Protein AF-A0A2D7RWB6-F1 (afdb_monomer_lite)

Secondary structure (DSSP, 8-state):
----PPPTT--TT--S-SSEEEEEE-SS------EEEEES-SSSEE-SSTTEEEEES-----TTSHHHHHHHTS-TTEEEEEE-SSEEEEEE-GGG-GGGHHHHHHHHHHHHHHHHHT----

Foldseek 3Di:
DDDDDDDPQDDVPRPFDQKDKDWDFAPDQDQAAKWKKFAQDPAAADAPAPRIHIRDDDRDHPPPHPLSVLVVPPPPQFGMWIDHRTGIITMGRCPVHPVCVVVRVVSRVSVSVVVVVPDDDD

Structure (mmCIF, N/CA/C/O backbone):
data_AF-A0A2D7RWB6-F1
#
_entry.id   AF-A0A2D7RWB6-F1
#
loop_
_atom_site.group_PDB
_atom_site.id
_atom_site.type_symbol
_atom_site.label_atom_id
_atom_site.label_alt_id
_atom_site.label_comp_id
_atom_site.label_asym_id
_atom_site.label_entity_id
_atom_site.label_seq_id
_atom_site.pdbx_PDB_ins_code
_atom_site.Cartn_x
_atom_site.Cartn_y
_atom_site.Cartn_z
_atom_site.occupancy
_atom_site.B_iso_or_equiv
_atom_site.auth_seq_id
_atom_site.auth_comp_id
_atom_site.auth_asym_id
_atom_site.auth_atom_id
_atom_site.pdbx_PDB_model_num
AT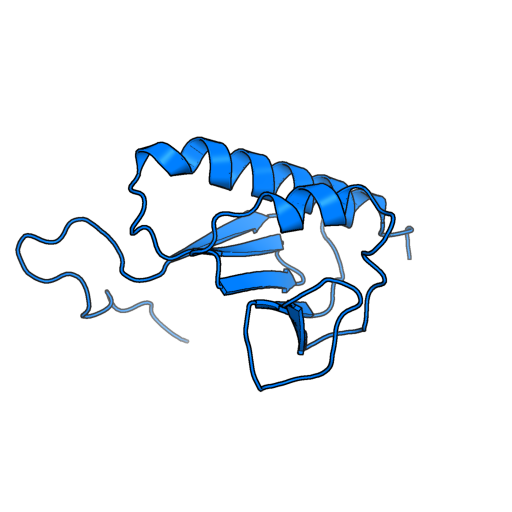OM 1 N N . GLN A 1 1 ? -19.017 13.428 -15.271 1.00 33.31 1 GLN A N 1
ATOM 2 C CA . GLN A 1 1 ? -18.586 14.307 -14.162 1.00 33.31 1 GLN A CA 1
ATOM 3 C C . GLN A 1 1 ? -19.048 13.635 -12.874 1.00 33.31 1 GLN A C 1
ATOM 5 O O . GLN A 1 1 ? -20.221 13.300 -12.808 1.00 33.31 1 GLN A O 1
ATOM 10 N N . VAL A 1 2 ? -18.159 13.311 -11.929 1.00 28.70 2 VAL A N 1
ATOM 11 C CA . VAL A 1 2 ? -18.534 12.593 -10.692 1.00 28.70 2 VAL A CA 1
ATOM 12 C C . VAL A 1 2 ? -18.192 13.478 -9.501 1.00 28.70 2 VAL A C 1
ATOM 14 O O . VAL A 1 2 ? -17.038 13.867 -9.336 1.00 28.70 2 VAL A O 1
ATOM 17 N N . ALA A 1 3 ? -19.214 13.828 -8.723 1.00 38.25 3 ALA A N 1
ATOM 18 C CA . ALA A 1 3 ? -19.099 14.596 -7.493 1.00 38.25 3 ALA A CA 1
ATOM 19 C C . ALA A 1 3 ? -18.876 13.650 -6.303 1.00 38.25 3 ALA A C 1
ATOM 21 O O . ALA A 1 3 ? -19.521 12.605 -6.199 1.00 38.25 3 ALA A O 1
ATOM 22 N N . LEU A 1 4 ? -17.966 14.021 -5.402 1.00 35.34 4 LEU A N 1
ATOM 23 C CA . LEU A 1 4 ? -17.766 13.343 -4.122 1.00 35.34 4 LEU A CA 1
ATOM 24 C C . LEU A 1 4 ? -18.937 13.683 -3.189 1.00 35.34 4 LEU A C 1
ATOM 26 O O . LEU A 1 4 ? -18.997 14.776 -2.631 1.00 35.34 4 LEU A O 1
ATOM 30 N N . HIS A 1 5 ? -19.869 12.743 -3.022 1.00 44.69 5 HIS A N 1
ATOM 31 C CA . HIS A 1 5 ? -20.832 12.771 -1.923 1.00 44.69 5 HIS A CA 1
ATOM 32 C C . HIS A 1 5 ? -20.136 12.332 -0.628 1.00 44.69 5 HIS A C 1
ATOM 34 O O . HIS A 1 5 ? -19.404 11.340 -0.618 1.00 44.69 5 HIS A O 1
ATOM 40 N N . LYS A 1 6 ? -20.378 13.071 0.462 1.00 42.03 6 LYS A N 1
ATOM 41 C CA . LYS A 1 6 ? -20.037 12.681 1.840 1.00 42.03 6 LYS A CA 1
ATOM 42 C C . LYS A 1 6 ? -20.510 11.231 2.062 1.00 42.03 6 LYS A C 1
ATOM 44 O O . LYS A 1 6 ? -21.675 10.940 1.785 1.00 42.03 6 LYS A O 1
ATOM 49 N N . ARG A 1 7 ? -19.609 10.317 2.447 1.00 49.72 7 ARG A N 1
ATOM 50 C CA . ARG A 1 7 ? -19.937 8.887 2.579 1.00 49.72 7 ARG A CA 1
ATOM 51 C C . ARG A 1 7 ? -20.747 8.622 3.868 1.00 49.72 7 ARG A C 1
ATOM 53 O O . ARG A 1 7 ? -20.568 9.344 4.846 1.00 49.72 7 ARG A O 1
ATOM 60 N N . PRO A 1 8 ? -21.696 7.667 3.836 1.00 49.53 8 PRO A N 1
ATOM 61 C CA . PRO A 1 8 ? -22.721 7.446 4.867 1.00 49.53 8 PRO A CA 1
ATOM 62 C C . PRO A 1 8 ? -22.239 6.706 6.134 1.00 49.53 8 PRO A C 1
ATOM 64 O O . PRO A 1 8 ? -23.064 6.215 6.898 1.00 49.53 8 PRO A O 1
ATOM 67 N N . ASP A 1 9 ? -20.931 6.587 6.349 1.00 50.53 9 ASP A N 1
ATOM 68 C CA . ASP A 1 9 ? -20.293 5.737 7.362 1.00 50.53 9 ASP A CA 1
ATOM 69 C C . ASP A 1 9 ? -19.875 6.466 8.651 1.00 50.53 9 ASP A C 1
ATOM 71 O O . ASP A 1 9 ? -19.585 5.808 9.641 1.00 50.53 9 ASP A O 1
ATOM 75 N N . ALA A 1 10 ? -19.929 7.799 8.704 1.00 47.97 10 ALA A N 1
ATOM 76 C CA . ALA A 1 10 ? -19.805 8.522 9.972 1.00 47.97 10 ALA A CA 1
ATOM 77 C C . ALA A 1 10 ? -21.167 8.546 10.691 1.00 47.97 10 ALA A C 1
ATOM 79 O O . ALA A 1 10 ? -22.022 9.387 10.386 1.00 47.97 10 ALA A O 1
ATO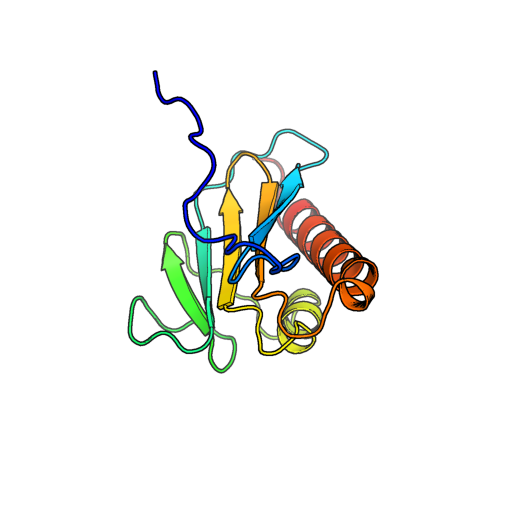M 80 N N . ARG A 1 11 ? -21.397 7.611 11.623 1.00 54.16 11 ARG A N 1
ATOM 81 C CA . ARG A 1 11 ? -22.548 7.679 12.540 1.00 54.16 11 ARG A CA 1
ATOM 82 C C . ARG A 1 11 ? -22.384 8.869 13.485 1.00 54.16 11 ARG A C 1
ATOM 84 O O . ARG A 1 11 ? -21.276 9.325 13.759 1.00 54.16 11 ARG A O 1
ATOM 91 N N . GLU A 1 12 ? -23.497 9.393 13.989 1.00 47.78 12 GLU A N 1
ATOM 92 C CA . GLU A 1 12 ? -23.473 10.489 14.960 1.00 47.78 12 GLU A CA 1
ATOM 93 C C . GLU A 1 12 ? -22.689 10.055 16.215 1.00 47.78 12 GLU A C 1
ATOM 95 O O . GLU A 1 12 ? -23.086 9.119 16.906 1.00 47.78 12 GLU A O 1
ATOM 100 N N . GLY A 1 13 ? -21.543 10.699 16.471 1.00 54.25 13 GLY A N 1
ATOM 101 C CA . GLY A 1 13 ? -20.623 10.369 17.571 1.00 54.25 13 GLY A CA 1
ATOM 102 C C . GLY A 1 13 ? -19.364 9.585 17.174 1.00 54.25 13 GLY A C 1
ATOM 103 O O . GLY A 1 13 ? -18.490 9.390 18.016 1.00 54.25 13 GLY A O 1
ATOM 104 N N . GLU A 1 14 ? -19.232 9.175 15.911 1.00 52.34 14 GLU A N 1
ATOM 105 C CA . GLU A 1 14 ? -18.094 8.405 15.402 1.00 52.34 14 GLU A CA 1
ATOM 106 C C . GLU A 1 14 ? -17.129 9.340 14.651 1.00 52.34 14 GLU A C 1
ATOM 108 O O . GLU A 1 14 ? -17.453 9.879 13.594 1.00 52.34 14 GLU A O 1
ATOM 113 N N . THR A 1 15 ? -15.949 9.600 15.226 1.00 54.97 15 THR A N 1
ATOM 114 C CA . THR A 1 15 ? -14.940 10.495 14.622 1.00 54.97 15 THR A CA 1
ATOM 115 C C . THR A 1 15 ? -13.974 9.778 13.680 1.00 54.97 15 THR A C 1
ATOM 117 O O . THR A 1 15 ? -13.213 10.442 12.983 1.00 54.97 15 THR A O 1
ATOM 120 N N . ARG A 1 16 ? -13.994 8.439 13.655 1.00 55.81 16 ARG A N 1
ATOM 121 C CA . ARG A 1 16 ? -13.044 7.594 12.916 1.00 55.81 16 ARG A CA 1
ATOM 122 C C . ARG A 1 16 ? -13.670 7.084 11.624 1.00 55.81 16 ARG A C 1
ATOM 124 O O . ARG A 1 16 ? -14.829 6.679 11.615 1.00 55.81 16 ARG A O 1
ATOM 131 N N . LEU A 1 17 ? -12.897 7.073 10.544 1.00 56.69 17 LEU A N 1
ATOM 132 C CA . LEU A 1 17 ? -13.308 6.474 9.276 1.00 56.69 17 LEU A CA 1
ATOM 133 C C . LEU A 1 17 ? -12.998 4.967 9.322 1.00 56.69 17 LEU A C 1
ATOM 135 O O . LEU A 1 17 ? -11.878 4.583 9.650 1.00 56.69 17 LEU A O 1
ATOM 139 N N . GLU A 1 18 ? -13.952 4.091 8.972 1.00 70.19 18 GLU A N 1
ATOM 140 C CA . GLU A 1 18 ? -13.724 2.631 9.032 1.00 70.19 18 GLU A CA 1
ATOM 141 C C . GLU A 1 18 ? -12.535 2.200 8.159 1.00 70.19 18 GLU A C 1
ATOM 143 O O . GLU A 1 18 ? -11.820 1.252 8.478 1.00 70.19 18 GLU A O 1
ATOM 148 N N . THR A 1 19 ? -12.315 2.867 7.022 1.00 80.44 19 THR A N 1
ATOM 149 C CA . THR A 1 19 ? -11.183 2.606 6.128 1.00 80.44 19 THR A CA 1
ATOM 150 C C . THR A 1 19 ? -10.900 3.807 5.222 1.00 80.44 19 THR A C 1
ATOM 152 O O . THR A 1 19 ? -11.763 4.242 4.458 1.00 80.44 19 THR A O 1
ATOM 155 N N . VAL A 1 20 ? -9.660 4.301 5.236 1.00 86.00 20 VAL A N 1
ATOM 156 C CA . VAL A 1 20 ? -9.226 5.517 4.532 1.00 86.00 20 VAL A CA 1
ATOM 157 C C . VAL A 1 20 ? -8.104 5.230 3.553 1.00 86.00 20 VAL A C 1
ATOM 159 O O . VAL A 1 20 ? -7.195 4.441 3.811 1.00 86.00 20 VAL A O 1
ATOM 162 N N . CYS A 1 21 ? -8.152 5.910 2.409 1.00 90.44 21 CYS A N 1
ATOM 163 C CA . CYS A 1 21 ? -7.050 5.936 1.463 1.00 90.44 21 CYS A CA 1
ATOM 164 C C . CYS A 1 21 ? -6.139 7.132 1.752 1.00 90.44 21 CYS A C 1
ATOM 166 O O . CYS A 1 21 ? -6.481 8.269 1.423 1.00 90.44 21 CYS A O 1
ATOM 168 N N . TYR A 1 22 ? -4.944 6.866 2.268 1.00 92.00 22 TYR A N 1
ATOM 169 C CA . TYR A 1 22 ? -3.883 7.863 2.373 1.00 92.00 22 TYR A CA 1
ATOM 170 C C . TYR A 1 22 ? -3.000 7.801 1.137 1.00 92.00 22 TYR A C 1
ATOM 172 O O . TYR A 1 22 ? -2.574 6.721 0.730 1.00 92.00 22 TYR A O 1
ATOM 180 N N . LYS A 1 23 ? -2.715 8.952 0.523 1.00 93.75 23 LYS A N 1
ATOM 181 C CA . LYS A 1 23 ? -1.958 9.008 -0.730 1.00 93.75 23 LYS A CA 1
ATOM 182 C C . LYS A 1 23 ? -0.958 10.152 -0.733 1.00 93.75 23 LYS A C 1
ATOM 184 O O . LYS A 1 23 ? -1.311 11.291 -0.441 1.00 93.75 23 LYS A O 1
ATOM 189 N N . LEU A 1 24 ? 0.277 9.849 -1.125 1.00 94.38 24 LEU A N 1
ATOM 190 C CA . LEU A 1 24 ? 1.302 10.843 -1.402 1.00 94.38 24 LEU A CA 1
ATOM 191 C C . LEU A 1 24 ? 1.509 10.981 -2.907 1.00 94.38 24 LEU A C 1
ATOM 193 O O . LEU A 1 24 ? 1.785 9.979 -3.576 1.00 94.38 24 LEU A O 1
ATOM 197 N N . PRO A 1 25 ? 1.442 12.210 -3.446 1.00 92.88 25 PRO A N 1
ATOM 198 C CA . PRO A 1 25 ? 1.766 12.430 -4.838 1.00 92.88 25 PRO A CA 1
ATOM 199 C C . PRO A 1 25 ? 3.254 12.193 -5.090 1.00 92.88 25 PRO A C 1
ATOM 201 O O . PRO A 1 25 ? 4.101 12.422 -4.212 1.00 92.88 25 PRO A O 1
ATOM 204 N N . TRP A 1 26 ? 3.566 11.762 -6.310 1.00 91.94 26 TRP A N 1
ATOM 205 C CA . TRP A 1 26 ? 4.941 11.741 -6.804 1.00 91.94 26 TRP A CA 1
ATOM 206 C C . TRP A 1 26 ? 5.532 13.152 -6.808 1.00 91.94 26 TRP A C 1
ATOM 208 O O . TRP A 1 26 ? 4.828 14.129 -7.065 1.00 91.94 26 TRP A O 1
ATOM 218 N N . ARG A 1 27 ? 6.836 13.268 -6.553 1.00 89.19 27 ARG A N 1
ATOM 219 C CA . ARG A 1 27 ? 7.566 14.543 -6.646 1.00 89.19 27 ARG A CA 1
ATOM 220 C C . ARG A 1 27 ? 7.763 14.990 -8.090 1.00 89.19 27 ARG A C 1
ATOM 222 O O . ARG A 1 27 ? 7.840 16.183 -8.361 1.00 89.19 27 ARG A O 1
ATOM 229 N N . VAL A 1 28 ? 7.843 14.031 -9.007 1.00 84.88 28 VAL A N 1
ATOM 230 C CA . VAL A 1 28 ? 7.989 14.253 -10.446 1.00 84.88 28 VAL A CA 1
ATOM 231 C C . VAL A 1 28 ? 6.937 13.419 -11.161 1.00 84.88 28 VAL A C 1
ATOM 233 O O . VAL A 1 28 ? 6.556 12.349 -10.688 1.00 84.88 28 VAL A O 1
ATOM 236 N N . ARG A 1 29 ? 6.435 13.920 -12.294 1.00 78.19 29 ARG A N 1
ATOM 237 C CA . ARG A 1 29 ? 5.410 13.232 -13.080 1.00 78.19 29 ARG A CA 1
ATOM 238 C C . ARG A 1 29 ? 5.894 11.830 -13.436 1.00 78.19 29 ARG A C 1
ATOM 240 O O . ARG A 1 29 ? 6.940 11.677 -14.059 1.00 78.19 29 ARG A O 1
ATOM 247 N N . HIS A 1 30 ? 5.116 10.830 -13.042 1.00 70.38 30 HIS A N 1
ATOM 248 C CA . HIS A 1 30 ? 5.551 9.450 -13.104 1.00 70.38 30 HIS A CA 1
ATOM 249 C C . HIS A 1 30 ? 4.608 8.621 -13.987 1.00 70.38 30 HIS A C 1
ATOM 251 O O . HIS A 1 30 ? 3.445 8.441 -13.618 1.00 70.38 30 HIS A O 1
ATOM 257 N N . PRO A 1 31 ? 5.060 8.093 -15.141 1.00 67.12 31 PRO A N 1
ATOM 258 C CA . PRO A 1 31 ? 4.234 7.225 -15.975 1.00 67.12 31 PRO A CA 1
ATOM 259 C C . PRO A 1 31 ? 4.189 5.821 -15.357 1.00 67.12 31 PRO A C 1
ATOM 261 O O . PRO A 1 31 ? 4.890 4.912 -15.790 1.00 67.12 31 PRO A O 1
ATOM 264 N N . ARG A 1 32 ? 3.413 5.651 -14.282 1.00 73.19 32 ARG A N 1
ATOM 265 C CA . ARG A 1 32 ? 3.166 4.343 -13.660 1.00 73.19 32 ARG A CA 1
ATOM 266 C C . ARG A 1 32 ? 1.800 3.810 -14.060 1.00 73.19 32 ARG A C 1
ATOM 268 O O . ARG A 1 32 ? 0.813 4.547 -14.069 1.00 73.19 32 ARG A O 1
ATOM 275 N N . LYS A 1 33 ? 1.760 2.512 -14.372 1.00 79.62 33 LYS A N 1
ATOM 276 C CA . LYS A 1 33 ? 0.510 1.754 -14.474 1.00 79.62 33 LYS A CA 1
ATOM 277 C C . LYS A 1 33 ? -0.139 1.672 -13.092 1.00 79.62 33 LYS A C 1
ATOM 279 O O . LYS A 1 33 ? 0.521 1.870 -12.076 1.00 79.62 33 LYS A O 1
ATOM 284 N N . HIS A 1 34 ? -1.438 1.397 -13.068 1.00 88.50 34 HIS A N 1
ATOM 285 C CA . HIS A 1 34 ? -2.155 1.173 -11.822 1.00 88.50 34 HIS A CA 1
ATOM 286 C C . HIS A 1 34 ? -1.809 -0.214 -11.258 1.00 88.50 34 HIS A C 1
ATOM 288 O O . HIS A 1 34 ? -2.243 -1.239 -11.793 1.00 88.50 34 HIS A O 1
ATOM 294 N N . GLU A 1 35 ? -1.014 -0.237 -10.194 1.00 91.94 35 GLU A N 1
ATOM 295 C CA . GLU A 1 35 ? -0.529 -1.442 -9.524 1.00 91.94 35 GLU A CA 1
ATOM 296 C C . GLU A 1 35 ? -1.088 -1.485 -8.107 1.00 91.94 35 GLU A C 1
ATOM 298 O O . GLU A 1 35 ? -1.058 -0.489 -7.382 1.00 91.94 35 GLU A O 1
ATOM 303 N N . VAL A 1 36 ? -1.621 -2.635 -7.706 1.00 92.94 36 VAL A N 1
ATOM 304 C CA . VAL A 1 36 ? -2.312 -2.767 -6.422 1.00 92.94 36 VAL A CA 1
ATOM 305 C C . VAL A 1 36 ? -1.907 -4.064 -5.748 1.00 92.94 36 VAL A C 1
ATOM 307 O O . VAL A 1 36 ? -2.114 -5.150 -6.294 1.00 92.94 36 VAL A O 1
ATOM 310 N N . LEU A 1 37 ? -1.371 -3.937 -4.539 1.00 94.88 37 LEU A N 1
ATOM 311 C CA . LEU A 1 37 ? -0.980 -5.030 -3.666 1.00 94.88 37 LEU A CA 1
ATOM 312 C C . LEU A 1 37 ? -1.960 -5.101 -2.488 1.00 94.88 37 LEU A C 1
ATOM 314 O O . LEU A 1 37 ? -2.088 -4.138 -1.740 1.00 94.88 37 LEU A O 1
ATOM 318 N N . HIS A 1 38 ? -2.655 -6.222 -2.313 1.00 94.19 38 HIS A N 1
ATOM 319 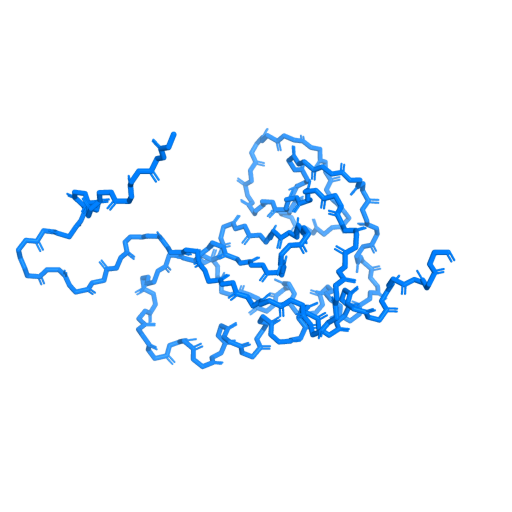C CA . HIS A 1 38 ? -3.590 -6.451 -1.207 1.00 94.19 38 HIS A CA 1
ATOM 320 C C . HIS A 1 38 ? -3.025 -7.442 -0.197 1.00 94.19 38 HIS A C 1
ATOM 322 O O . HIS A 1 38 ? -2.479 -8.482 -0.575 1.00 94.19 38 HIS A O 1
ATOM 328 N N . ARG A 1 39 ? -3.223 -7.148 1.086 1.00 94.50 39 ARG A N 1
ATOM 329 C CA . ARG A 1 39 ? -2.889 -8.040 2.193 1.00 94.50 39 ARG A CA 1
ATOM 330 C C . ARG A 1 39 ? -4.043 -9.012 2.449 1.00 94.50 39 ARG A C 1
ATOM 332 O O . ARG A 1 39 ? -5.205 -8.629 2.373 1.00 94.50 39 ARG A O 1
ATOM 339 N N . ASN A 1 40 ? -3.726 -10.271 2.748 1.00 88.19 40 ASN A N 1
ATOM 340 C CA . ASN A 1 40 ? -4.677 -11.332 3.111 1.00 88.19 40 ASN A CA 1
ATOM 341 C C . ASN A 1 40 ? -5.852 -11.504 2.125 1.00 88.19 40 ASN A C 1
ATOM 343 O O . ASN A 1 40 ? -6.952 -11.890 2.514 1.00 88.19 40 ASN A O 1
ATOM 347 N N . SER A 1 41 ? -5.641 -11.217 0.838 1.00 85.25 41 SER A N 1
ATOM 348 C CA . SER A 1 41 ? -6.673 -11.414 -0.179 1.00 85.25 41 SER A CA 1
ATOM 349 C C . SER A 1 41 ? -6.685 -12.852 -0.693 1.00 85.25 41 SER A C 1
ATOM 351 O O . SER A 1 41 ? -5.638 -13.476 -0.839 1.00 85.25 41 SER A O 1
ATOM 353 N N . ASN A 1 42 ? -7.866 -13.342 -1.072 1.00 84.44 42 ASN A N 1
ATOM 354 C CA . ASN A 1 42 ? -8.019 -14.576 -1.852 1.00 84.44 42 ASN A CA 1
ATOM 355 C C . ASN A 1 42 ? -8.082 -14.310 -3.367 1.00 84.44 42 ASN A C 1
ATOM 357 O O . ASN A 1 42 ? -8.250 -15.237 -4.155 1.00 84.44 42 ASN A O 1
ATOM 361 N N . ARG A 1 43 ? -7.974 -13.043 -3.789 1.00 83.50 43 ARG A N 1
ATOM 362 C CA . ARG A 1 43 ? -8.042 -12.620 -5.195 1.00 83.50 43 ARG A CA 1
ATOM 363 C C . ARG A 1 43 ? -6.651 -12.280 -5.738 1.00 83.50 43 ARG A C 1
ATOM 365 O O . ARG A 1 43 ? -5.693 -12.124 -4.982 1.00 83.50 43 ARG A O 1
ATOM 372 N N . GLY A 1 44 ? -6.548 -12.180 -7.062 1.00 89.62 44 GLY A N 1
ATOM 373 C CA . GLY A 1 44 ? -5.307 -11.830 -7.756 1.00 89.62 44 GLY A CA 1
ATOM 374 C C . GLY A 1 44 ? -4.256 -12.941 -7.737 1.00 89.62 44 GLY A C 1
ATOM 375 O O . GLY A 1 44 ? -4.575 -14.103 -7.471 1.00 89.62 44 GLY A O 1
ATOM 376 N N . TRP A 1 45 ? -2.999 -12.598 -8.002 1.00 91.44 45 TRP A N 1
ATOM 377 C CA . TRP A 1 45 ? -1.874 -13.539 -8.037 1.00 91.44 45 TRP A CA 1
ATOM 378 C C . TRP A 1 45 ? -0.867 -13.266 -6.918 1.00 91.44 45 TRP A C 1
ATOM 380 O O . TRP A 1 45 ? -0.828 -12.194 -6.317 1.00 91.44 45 TRP A O 1
ATOM 390 N N . LYS A 1 46 ? -0.082 -14.289 -6.581 1.00 90.31 46 LYS A N 1
ATOM 391 C CA . LYS A 1 46 ? 0.848 -14.257 -5.450 1.00 90.31 46 LYS A CA 1
ATOM 392 C C . LYS A 1 46 ? 1.933 -13.197 -5.691 1.00 90.31 46 LYS A C 1
ATOM 394 O O . LYS A 1 46 ? 2.504 -13.164 -6.781 1.00 90.31 46 LYS A O 1
ATOM 399 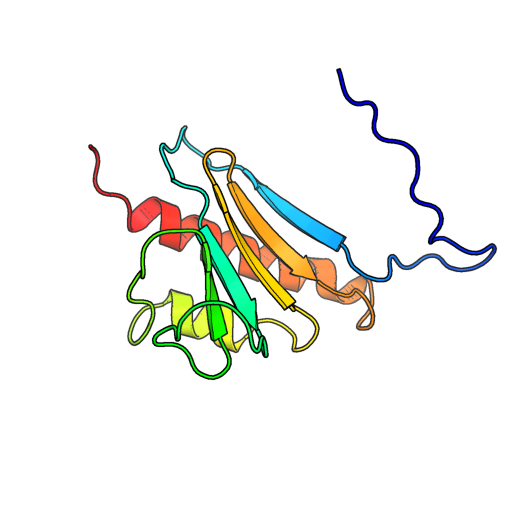N N . SER A 1 47 ? 2.213 -12.346 -4.702 1.00 93.12 47 SER A N 1
ATOM 400 C CA . SER A 1 47 ? 3.447 -11.557 -4.709 1.00 93.12 47 SER A CA 1
ATOM 401 C C . SER A 1 47 ? 4.589 -12.365 -4.093 1.00 93.12 47 SER A C 1
ATOM 403 O O . SER A 1 47 ? 4.395 -13.455 -3.553 1.00 93.12 47 SER A O 1
ATOM 405 N N . ASP A 1 48 ? 5.803 -11.846 -4.184 1.00 94.38 48 ASP A N 1
ATOM 406 C CA . ASP A 1 48 ? 6.960 -12.417 -3.504 1.00 94.38 48 ASP A CA 1
ATOM 407 C C . ASP A 1 48 ? 7.036 -12.033 -2.015 1.00 94.38 48 ASP A C 1
ATOM 409 O O . ASP A 1 48 ? 7.927 -12.506 -1.319 1.00 94.38 48 ASP A O 1
ATOM 413 N N . LEU A 1 49 ? 6.072 -11.252 -1.510 1.00 94.12 49 LEU A N 1
ATOM 414 C CA . LEU A 1 49 ? 5.927 -10.931 -0.090 1.00 94.12 49 LEU A CA 1
ATOM 415 C C . LEU A 1 49 ? 4.882 -11.835 0.573 1.00 94.12 49 LEU A C 1
ATOM 417 O O . LEU A 1 49 ? 3.824 -12.139 0.011 1.00 94.12 49 LEU A O 1
ATOM 421 N N . LYS A 1 50 ? 5.149 -12.256 1.812 1.00 91.94 50 LYS A N 1
ATOM 422 C CA . LYS A 1 50 ? 4.226 -13.109 2.571 1.00 91.94 50 LYS A CA 1
ATOM 423 C C . LYS A 1 50 ? 2.908 -12.375 2.829 1.00 91.94 50 LYS A C 1
ATOM 425 O O . LYS A 1 50 ? 2.913 -11.224 3.236 1.00 91.94 50 LYS A O 1
ATOM 430 N N . ASN A 1 51 ? 1.780 -13.065 2.651 1.00 92.38 51 ASN A N 1
ATOM 431 C CA . ASN A 1 51 ? 0.424 -12.537 2.867 1.00 92.38 51 ASN A CA 1
ATOM 432 C C . ASN A 1 51 ? 0.000 -11.396 1.932 1.00 92.38 51 ASN A C 1
ATOM 434 O O . ASN A 1 51 ? -1.065 -10.820 2.136 1.00 92.38 51 ASN A O 1
ATOM 438 N N . TRP A 1 52 ? 0.773 -11.100 0.889 1.00 95.12 52 TRP A N 1
ATOM 439 C CA . TRP A 1 52 ? 0.425 -10.083 -0.093 1.00 95.12 52 TRP A CA 1
ATOM 440 C C . TRP A 1 52 ? 0.154 -10.703 -1.465 1.00 95.12 52 TRP A C 1
ATOM 442 O O . TRP A 1 52 ? 0.702 -11.743 -1.846 1.00 95.12 52 TRP A O 1
ATOM 452 N N . ARG A 1 53 ? -0.754 -10.077 -2.211 1.00 94.25 53 ARG A N 1
ATOM 453 C CA . ARG A 1 53 ? -1.145 -10.495 -3.559 1.00 94.25 53 ARG A CA 1
ATOM 454 C C . ARG A 1 53 ? -1.331 -9.288 -4.451 1.00 94.25 53 ARG A C 1
ATOM 456 O O . ARG A 1 53 ? -1.894 -8.282 -4.031 1.00 94.25 53 ARG A O 1
ATOM 463 N N . TRP A 1 54 ? -0.895 -9.412 -5.691 1.00 93.94 54 TRP A N 1
ATOM 464 C CA . TRP A 1 54 ? -1.144 -8.420 -6.723 1.00 93.94 54 TRP A CA 1
ATOM 465 C C . TRP A 1 54 ? -2.561 -8.598 -7.268 1.00 93.94 54 TRP A C 1
ATOM 467 O O . TRP A 1 54 ? -2.949 -9.701 -7.651 1.00 93.94 54 TRP A O 1
ATOM 477 N N . ILE A 1 55 ? -3.334 -7.516 -7.288 1.00 90.88 55 ILE A N 1
ATOM 478 C CA . ILE A 1 55 ? -4.698 -7.472 -7.840 1.00 90.88 55 ILE A CA 1
ATOM 479 C C . ILE A 1 55 ? -4.712 -6.822 -9.226 1.00 90.88 55 ILE A C 1
ATOM 481 O O . ILE A 1 55 ? -5.543 -7.164 -10.064 1.00 90.88 55 ILE A O 1
ATOM 485 N N . SER A 1 56 ? -3.794 -5.888 -9.458 1.00 87.38 56 SER A N 1
ATOM 486 C CA . SER A 1 56 ? -3.626 -5.154 -10.709 1.00 87.38 56 SER A CA 1
ATOM 487 C C . SER A 1 56 ? -2.152 -4.823 -10.899 1.00 87.38 56 SER A C 1
ATOM 489 O O . SER A 1 56 ? -1.427 -4.672 -9.912 1.00 87.38 56 SER A O 1
ATOM 491 N N . GLY A 1 57 ? -1.746 -4.641 -12.154 1.00 84.12 57 GLY A N 1
ATOM 492 C CA . GLY A 1 57 ? -0.407 -4.189 -12.515 1.00 84.12 57 GLY A CA 1
ATOM 493 C C . GLY A 1 57 ? 0.548 -5.311 -12.894 1.00 84.12 57 GLY A C 1
ATOM 494 O O . GLY A 1 57 ? 0.135 -6.448 -13.114 1.00 84.12 57 GLY A O 1
ATOM 495 N N . ASP A 1 58 ? 1.829 -4.970 -12.982 1.00 80.12 58 ASP A N 1
ATOM 496 C CA . ASP A 1 58 ? 2.885 -5.930 -13.277 1.00 80.12 58 ASP A CA 1
ATOM 497 C C . ASP A 1 58 ? 3.423 -6.523 -11.955 1.00 80.12 58 ASP A C 1
ATOM 499 O O . ASP A 1 58 ? 3.418 -5.876 -10.906 1.00 80.12 58 ASP A O 1
ATOM 503 N N . THR A 1 59 ? 3.885 -7.778 -11.963 1.00 81.56 59 THR A N 1
ATOM 504 C CA . THR A 1 59 ? 4.553 -8.366 -10.788 1.00 81.56 59 THR A CA 1
ATOM 505 C C . THR A 1 59 ? 5.906 -7.706 -10.568 1.00 81.56 59 THR A C 1
ATOM 507 O O . THR A 1 59 ? 6.897 -8.073 -11.203 1.00 81.56 59 THR A O 1
ATOM 510 N N . ILE A 1 60 ? 5.970 -6.765 -9.631 1.00 85.56 60 ILE A N 1
ATOM 511 C CA . ILE A 1 60 ? 7.235 -6.195 -9.179 1.00 85.56 60 ILE A CA 1
ATOM 512 C C . ILE A 1 60 ? 7.853 -7.139 -8.142 1.00 85.56 60 ILE A C 1
ATOM 514 O O . ILE A 1 60 ? 7.201 -7.482 -7.161 1.00 85.56 60 ILE A O 1
ATOM 518 N N . LYS A 1 61 ? 9.127 -7.511 -8.323 1.00 89.88 61 LYS A N 1
ATOM 519 C CA . LYS A 1 61 ? 9.919 -8.175 -7.275 1.00 89.88 61 LYS A CA 1
ATOM 520 C C . LYS A 1 61 ? 10.212 -7.184 -6.142 1.00 89.88 61 LYS A C 1
ATOM 522 O O . LYS A 1 61 ? 10.868 -6.164 -6.396 1.00 89.88 61 LYS A O 1
ATOM 527 N N . LEU A 1 62 ? 9.707 -7.456 -4.942 1.00 92.31 62 LEU A N 1
ATOM 528 C CA . LEU A 1 62 ? 9.854 -6.629 -3.737 1.00 92.31 62 LEU A CA 1
ATOM 529 C C . LEU A 1 62 ? 10.738 -7.294 -2.672 1.00 92.31 62 LEU A C 1
ATOM 531 O O . LEU A 1 62 ? 11.406 -6.589 -1.922 1.00 92.31 62 LEU A O 1
ATOM 535 N N . SER A 1 63 ? 10.776 -8.624 -2.636 1.00 93.81 63 SER A N 1
ATOM 536 C CA . SER A 1 63 ? 11.617 -9.411 -1.730 1.00 93.81 63 SER A CA 1
ATOM 537 C C . SER A 1 63 ? 13.106 -9.101 -1.908 1.00 93.81 63 SER A C 1
ATOM 539 O O . SER A 1 63 ? 13.606 -8.940 -3.029 1.00 93.81 63 SER A O 1
ATOM 541 N N . GLY A 1 64 ? 13.822 -9.019 -0.789 1.00 93.25 64 GLY A N 1
ATOM 542 C CA . GLY A 1 64 ? 15.233 -8.654 -0.723 1.00 93.25 64 GLY A CA 1
ATOM 543 C C . GLY A 1 64 ? 15.507 -7.179 -1.021 1.00 93.25 64 GLY A C 1
ATOM 544 O O . GLY A 1 64 ? 16.641 -6.837 -1.351 1.00 93.25 64 GLY A O 1
ATOM 545 N N . THR A 1 65 ? 14.497 -6.306 -0.959 1.00 93.38 65 THR A N 1
ATOM 546 C CA . THR A 1 65 ? 14.664 -4.862 -1.191 1.00 93.38 65 THR A CA 1
ATOM 547 C C . THR A 1 65 ? 14.191 -4.047 0.008 1.00 93.38 65 THR A C 1
ATOM 549 O O . THR A 1 65 ? 13.367 -4.511 0.789 1.00 93.38 65 THR A O 1
ATOM 552 N N . ASP A 1 66 ? 14.647 -2.799 0.128 1.00 92.31 66 ASP A N 1
ATOM 553 C CA . ASP A 1 66 ? 14.278 -1.924 1.253 1.00 92.31 66 ASP A CA 1
ATOM 554 C C . ASP A 1 66 ? 12.758 -1.755 1.426 1.00 92.31 66 ASP A C 1
ATOM 556 O O . ASP A 1 66 ? 12.284 -1.515 2.535 1.00 92.31 66 ASP A O 1
ATOM 560 N N . VAL A 1 67 ? 11.969 -1.895 0.351 1.00 93.56 67 VAL A N 1
ATOM 561 C CA . VAL A 1 67 ? 10.508 -1.762 0.436 1.00 93.56 67 VAL A CA 1
ATOM 562 C C . VAL A 1 67 ? 9.831 -2.951 1.105 1.00 93.56 67 VAL A C 1
ATOM 564 O O . VAL A 1 67 ? 8.764 -2.768 1.681 1.00 93.56 67 VAL A O 1
ATOM 567 N N . GLU A 1 68 ? 10.438 -4.141 1.082 1.00 95.38 68 GLU A N 1
ATOM 568 C CA . GLU A 1 68 ? 9.948 -5.293 1.849 1.00 95.38 68 GLU A CA 1
ATOM 569 C C . GLU A 1 68 ? 9.908 -4.945 3.338 1.00 95.38 68 GLU A C 1
ATOM 571 O O . GLU A 1 68 ? 8.861 -5.067 3.966 1.00 95.38 68 GLU A O 1
ATOM 576 N N . LEU A 1 69 ? 10.993 -4.368 3.865 1.00 94.69 69 LEU A N 1
ATOM 577 C CA . LEU A 1 69 ? 11.076 -3.944 5.265 1.00 94.69 69 LEU A CA 1
ATOM 578 C C . LEU A 1 69 ? 10.039 -2.874 5.620 1.00 94.69 69 LEU A C 1
ATOM 580 O O . LEU A 1 69 ? 9.565 -2.823 6.754 1.00 94.69 69 LEU A O 1
ATOM 584 N N . VAL A 1 70 ? 9.694 -2.000 4.672 1.00 95.75 70 VAL A N 1
ATOM 585 C CA . VAL A 1 70 ? 8.642 -0.994 4.868 1.00 95.75 70 VAL A CA 1
ATOM 586 C C . VAL A 1 70 ? 7.269 -1.660 4.901 1.00 95.75 70 VAL A C 1
ATOM 588 O O . VAL A 1 70 ? 6.471 -1.354 5.783 1.00 95.75 70 VAL A O 1
ATOM 591 N N . ILE A 1 71 ? 7.002 -2.578 3.969 1.00 95.50 71 ILE A N 1
ATOM 592 C CA . ILE A 1 71 ? 5.724 -3.288 3.842 1.00 95.50 71 ILE A CA 1
ATOM 593 C C . ILE A 1 71 ? 5.472 -4.222 5.035 1.00 95.50 71 ILE A C 1
ATOM 595 O O . ILE A 1 71 ? 4.338 -4.313 5.514 1.00 95.50 71 ILE A O 1
ATOM 599 N N . ASP A 1 72 ? 6.514 -4.871 5.550 1.00 94.31 72 ASP A N 1
ATOM 600 C CA . ASP A 1 72 ? 6.439 -5.734 6.732 1.00 94.31 72 ASP A CA 1
ATOM 601 C C . ASP A 1 72 ? 6.137 -4.948 8.012 1.00 94.31 72 ASP A C 1
ATOM 603 O O . ASP A 1 72 ? 5.492 -5.469 8.920 1.00 94.31 72 ASP A O 1
ATOM 607 N N . LYS A 1 73 ? 6.549 -3.676 8.069 1.00 94.12 73 LYS A N 1
ATOM 608 C CA . LYS A 1 73 ? 6.269 -2.761 9.186 1.00 94.12 73 LYS A CA 1
ATOM 609 C C . LYS A 1 73 ? 4.941 -2.014 9.056 1.00 94.12 73 LYS A C 1
ATOM 611 O O . LYS A 1 73 ? 4.615 -1.228 9.939 1.00 94.12 73 LYS A O 1
ATOM 616 N N . LEU A 1 74 ? 4.179 -2.208 7.976 1.00 94.75 74 LEU A N 1
ATOM 617 C CA . LEU A 1 74 ? 2.852 -1.596 7.863 1.00 94.75 74 LEU A CA 1
ATOM 618 C C . LEU A 1 74 ? 1.904 -2.206 8.908 1.00 94.75 74 LEU A C 1
ATOM 620 O O . LEU A 1 74 ? 1.825 -3.443 8.961 1.00 94.75 74 LEU A O 1
ATOM 624 N N . PRO A 1 75 ? 1.130 -1.383 9.649 1.00 92.88 75 PRO A N 1
ATOM 625 C CA . PRO A 1 75 ? 0.137 -1.858 10.614 1.00 92.88 75 PRO A CA 1
ATOM 626 C C . PRO A 1 75 ? -0.766 -2.930 10.020 1.00 92.88 75 PRO A C 1
ATOM 628 O O . PRO A 1 75 ? -1.062 -2.896 8.823 1.00 92.88 75 PRO A O 1
ATOM 631 N N . VAL A 1 76 ? -1.190 -3.908 10.824 1.00 91.44 76 VAL A N 1
ATOM 632 C CA . VAL A 1 76 ? -1.958 -5.074 10.341 1.00 91.44 76 VAL A CA 1
ATOM 633 C C . VAL A 1 76 ? -3.264 -4.669 9.643 1.00 91.44 76 VAL A C 1
ATOM 635 O O . VAL A 1 76 ? -3.690 -5.339 8.702 1.00 91.44 76 VAL A O 1
ATOM 638 N N . THR A 1 77 ? -3.836 -3.538 10.047 1.00 91.38 77 THR A N 1
ATOM 639 C CA . THR A 1 77 ? -5.037 -2.892 9.495 1.00 91.38 77 THR A CA 1
ATOM 640 C C . THR A 1 77 ? -4.833 -2.219 8.139 1.00 91.38 77 THR A C 1
ATOM 642 O O . THR A 1 77 ? -5.809 -1.828 7.494 1.00 91.38 77 THR A O 1
ATOM 645 N N . VAL A 1 78 ? -3.591 -2.099 7.659 1.00 94.25 78 VAL A N 1
ATOM 646 C CA . VAL A 1 78 ? -3.327 -1.738 6.265 1.00 94.25 78 VAL A CA 1
ATOM 647 C C . VAL A 1 78 ? -3.681 -2.928 5.382 1.00 94.25 78 VAL A C 1
ATOM 649 O O . VAL A 1 78 ? -3.058 -3.992 5.443 1.00 94.25 78 VAL A O 1
ATOM 652 N N . SER A 1 79 ? -4.694 -2.730 4.544 1.00 94.06 79 SER A N 1
ATOM 653 C CA . SER A 1 79 ? -5.266 -3.771 3.688 1.00 94.06 79 SER A CA 1
ATOM 654 C C . SER A 1 79 ? -4.729 -3.734 2.259 1.00 94.06 79 SER A C 1
ATOM 656 O O . SER A 1 79 ? -4.729 -4.765 1.581 1.00 94.06 79 SER A O 1
ATOM 658 N N . ALA A 1 80 ? -4.233 -2.583 1.795 1.00 95.38 80 ALA A N 1
ATOM 659 C CA . ALA A 1 80 ? -3.685 -2.447 0.452 1.00 95.38 80 ALA A CA 1
ATOM 660 C C . ALA A 1 80 ? -2.602 -1.369 0.344 1.00 95.38 80 ALA A C 1
ATOM 662 O O . ALA A 1 80 ? -2.635 -0.372 1.061 1.00 95.38 80 ALA A O 1
ATOM 663 N N . VAL A 1 81 ? -1.695 -1.553 -0.616 1.00 96.12 81 VAL A N 1
ATOM 664 C CA . VAL A 1 81 ? -0.755 -0.548 -1.130 1.00 96.12 81 VAL A CA 1
ATOM 665 C C . VAL A 1 81 ? -1.017 -0.387 -2.624 1.00 96.12 81 VAL A C 1
ATOM 667 O O . VAL A 1 81 ? -1.199 -1.371 -3.340 1.00 96.12 81 VAL A O 1
ATOM 670 N N . MET A 1 82 ? -1.059 0.852 -3.099 1.00 94.19 82 MET A N 1
ATOM 671 C CA . MET A 1 82 ? -1.435 1.200 -4.466 1.00 94.19 82 MET A CA 1
ATOM 672 C C . MET A 1 82 ? -0.411 2.147 -5.078 1.00 94.19 82 MET A C 1
ATOM 674 O O . MET A 1 82 ? 0.070 3.066 -4.418 1.00 94.19 82 MET A O 1
ATOM 678 N N . LEU A 1 83 ? -0.132 1.958 -6.359 1.00 92.44 83 LEU A N 1
ATOM 679 C CA . LEU A 1 83 ? 0.714 2.814 -7.176 1.00 92.44 83 LEU A CA 1
ATOM 680 C C . LEU A 1 83 ? -0.083 3.179 -8.424 1.00 92.44 83 LEU A C 1
ATOM 682 O O . LEU A 1 83 ? -0.717 2.323 -9.035 1.00 92.44 83 LEU A O 1
ATOM 686 N N . ASP A 1 84 ? -0.071 4.442 -8.819 1.00 90.12 84 ASP A N 1
ATOM 687 C CA . ASP A 1 84 ? -0.612 4.865 -10.110 1.00 90.12 84 ASP A CA 1
ATOM 688 C C . ASP A 1 84 ? 0.133 6.090 -10.634 1.00 90.12 84 ASP A C 1
ATOM 690 O O . ASP A 1 84 ? 1.151 6.491 -10.079 1.00 90.12 84 ASP A O 1
ATOM 694 N N . SER A 1 85 ? -0.358 6.709 -11.705 1.00 88.56 85 SER A N 1
ATOM 695 C CA . SER A 1 85 ? 0.252 7.907 -12.289 1.00 88.56 85 SER A CA 1
ATOM 696 C C . SER A 1 85 ? 0.272 9.127 -11.362 1.00 88.56 85 SER A C 1
ATOM 698 O O . SER A 1 85 ? 1.005 10.080 -11.621 1.00 88.56 85 SER A O 1
ATOM 700 N N . CYS A 1 86 ? -0.545 9.136 -10.309 1.00 87.81 86 CYS A N 1
ATOM 701 C CA . CYS A 1 86 ? -0.704 10.273 -9.411 1.00 87.81 86 CYS A CA 1
ATOM 702 C C . CYS A 1 86 ? 0.105 10.120 -8.122 1.00 87.81 86 CYS A C 1
ATOM 704 O O . CYS A 1 86 ? 0.463 11.135 -7.534 1.00 87.81 86 CYS A O 1
ATOM 706 N N . GLY A 1 87 ? 0.385 8.900 -7.659 1.00 91.94 87 GLY A N 1
ATOM 707 C CA . GLY A 1 87 ? 1.158 8.712 -6.434 1.00 91.94 87 GLY A CA 1
ATOM 708 C C . GLY A 1 87 ? 1.244 7.276 -5.939 1.00 91.94 87 GLY A C 1
ATOM 709 O O . GLY A 1 87 ? 0.773 6.339 -6.587 1.00 91.94 87 GLY A O 1
ATOM 710 N N . VAL A 1 88 ? 1.790 7.148 -4.732 1.00 94.31 88 VAL A N 1
ATOM 711 C CA . VAL A 1 88 ? 1.677 5.946 -3.903 1.00 94.31 88 VAL A CA 1
ATOM 712 C C . VAL A 1 88 ? 0.639 6.182 -2.819 1.00 94.31 88 VAL A C 1
ATOM 714 O O . VAL A 1 88 ? 0.593 7.255 -2.216 1.00 94.31 88 VAL A O 1
ATOM 717 N N . GLY A 1 89 ? -0.197 5.188 -2.567 1.00 95.12 89 GLY A N 1
ATOM 718 C CA . GLY A 1 89 ? -1.165 5.230 -1.488 1.00 95.12 89 GLY A CA 1
ATOM 719 C C . GLY A 1 89 ? -1.284 3.907 -0.762 1.00 95.12 89 GLY A C 1
ATOM 720 O O . GLY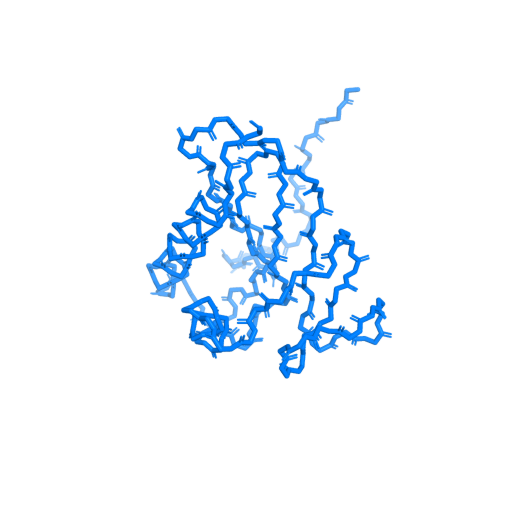 A 1 89 ? -0.760 2.884 -1.200 1.00 95.12 89 GLY A O 1
ATOM 721 N N . LEU A 1 90 ? -1.995 3.942 0.352 1.00 95.19 90 LEU A N 1
ATOM 722 C CA . LEU A 1 90 ? -2.384 2.766 1.104 1.00 95.19 90 LEU A CA 1
ATOM 723 C C . LEU A 1 90 ? -3.820 2.904 1.592 1.00 95.19 90 LEU A C 1
ATOM 725 O O . LEU A 1 90 ? -4.337 4.013 1.723 1.00 95.19 90 LEU A O 1
ATOM 729 N N . ILE A 1 91 ? -4.452 1.763 1.829 1.00 92.88 91 ILE A N 1
ATOM 730 C CA . ILE A 1 91 ? -5.775 1.670 2.436 1.00 92.88 91 ILE A CA 1
ATOM 731 C C . ILE A 1 91 ? -5.577 1.212 3.879 1.00 92.88 91 ILE A C 1
ATOM 733 O O . ILE A 1 91 ? -5.122 0.089 4.101 1.00 92.88 91 ILE A O 1
ATOM 737 N N . TRP A 1 92 ? -5.908 2.071 4.838 1.00 92.75 92 TRP A N 1
ATOM 738 C CA . TRP A 1 92 ? -5.733 1.834 6.269 1.00 92.75 92 TRP A CA 1
ATOM 739 C C . TRP A 1 92 ? -7.073 1.916 6.992 1.00 92.75 92 TRP A C 1
ATOM 741 O O . TRP A 1 92 ? -7.838 2.851 6.779 1.00 92.75 92 TRP A O 1
ATOM 751 N N . ASN A 1 93 ? -7.363 0.919 7.823 1.00 89.38 93 ASN A N 1
ATOM 752 C CA . ASN A 1 93 ? -8.435 1.000 8.805 1.00 89.38 93 ASN A CA 1
ATOM 753 C C . ASN A 1 93 ? -7.877 1.668 10.069 1.00 89.38 93 ASN A C 1
ATOM 755 O O . ASN A 1 93 ? -7.039 1.080 10.742 1.00 89.38 93 ASN A O 1
ATOM 759 N N . GLU A 1 94 ? -8.352 2.874 10.385 1.00 85.00 94 GLU A N 1
ATOM 760 C CA . GLU A 1 94 ? -7.868 3.731 11.482 1.00 85.00 94 GLU A CA 1
ATOM 761 C C . GLU A 1 94 ? -8.261 3.223 12.883 1.00 85.00 94 GLU A C 1
ATOM 763 O O . GLU A 1 94 ? -8.319 3.988 13.849 1.00 85.00 94 GLU A O 1
ATOM 768 N N . PHE A 1 95 ? -8.551 1.928 13.026 1.00 82.19 95 PHE A N 1
ATOM 769 C CA . PHE A 1 95 ? -8.888 1.307 14.302 1.00 82.19 95 PHE A CA 1
ATOM 770 C C . PHE A 1 95 ? -7.816 1.565 15.370 1.00 82.19 95 PHE A C 1
ATOM 772 O O . PHE A 1 95 ? -8.167 1.804 16.528 1.00 82.19 95 PHE A O 1
ATOM 779 N N . GLU A 1 96 ? -6.533 1.585 14.989 1.00 79.56 96 GLU A N 1
ATOM 780 C CA . GLU A 1 96 ? -5.434 1.914 15.906 1.00 79.56 96 GLU A CA 1
ATOM 781 C C . GLU A 1 96 ? -5.376 3.386 16.335 1.00 79.56 96 GLU A C 1
ATOM 783 O O . GLU A 1 96 ? -4.614 3.686 17.241 1.00 79.56 96 GLU A O 1
ATOM 788 N N . GLY A 1 97 ? -6.181 4.278 15.749 1.00 81.81 97 GLY A N 1
ATOM 789 C CA . GLY A 1 97 ? -6.297 5.678 16.160 1.00 81.81 97 GLY A CA 1
ATOM 790 C C . GLY A 1 97 ? -5.418 6.666 15.383 1.00 81.81 97 GLY A C 1
ATOM 791 O O . GLY A 1 97 ? -4.464 6.307 14.690 1.00 81.81 97 GLY A O 1
ATOM 792 N N . GLU A 1 98 ? -5.774 7.950 15.487 1.00 82.38 98 GLU A N 1
ATOM 793 C CA . GLU A 1 98 ? -5.138 9.067 14.770 1.00 82.38 98 GLU A CA 1
ATOM 794 C C . GLU A 1 98 ? -3.665 9.276 15.163 1.00 82.38 98 GLU A C 1
ATOM 796 O O . GLU A 1 98 ? -2.872 9.804 14.383 1.00 82.38 98 GLU A O 1
ATOM 801 N N . GLU A 1 99 ? -3.259 8.820 16.347 1.00 85.38 99 GLU A N 1
ATOM 802 C CA . GLU A 1 99 ? -1.878 8.843 16.827 1.00 85.38 99 GLU A CA 1
ATOM 803 C C . GLU A 1 99 ? -0.902 8.082 15.916 1.00 85.38 99 GLU A C 1
ATOM 805 O O . GLU A 1 99 ? 0.295 8.369 15.928 1.00 85.38 99 GLU A O 1
ATOM 810 N N . MET A 1 100 ? -1.407 7.157 15.093 1.00 87.81 100 MET A N 1
ATOM 811 C CA . MET A 1 100 ? -0.618 6.380 14.134 1.00 87.81 100 MET A CA 1
ATOM 812 C C . MET A 1 100 ? -0.405 7.108 12.798 1.00 87.81 100 MET A C 1
ATOM 814 O O . MET A 1 100 ? 0.417 6.676 11.985 1.00 87.81 100 MET A O 1
ATOM 818 N N . VAL A 1 101 ? -1.090 8.233 12.555 1.00 89.31 101 VAL A N 1
ATOM 819 C CA . VAL A 1 101 ? -0.972 9.013 11.309 1.00 89.31 101 VAL A CA 1
ATOM 820 C C . VAL A 1 101 ? 0.478 9.413 10.988 1.00 89.31 101 VAL A C 1
ATOM 822 O O . VAL A 1 101 ? 0.873 9.265 9.826 1.00 89.31 101 VAL A O 1
ATOM 825 N N . PRO A 1 102 ? 1.314 9.879 11.943 1.00 91.75 102 PRO A N 1
ATOM 826 C CA . PRO A 1 102 ? 2.717 10.188 11.668 1.00 91.75 102 PRO A CA 1
ATOM 827 C C . PRO A 1 102 ? 3.513 8.973 11.178 1.00 91.75 102 PRO A C 1
ATOM 829 O O . PRO A 1 102 ? 4.303 9.102 10.242 1.00 91.75 102 PRO A O 1
ATOM 832 N N . GLU A 1 103 ? 3.271 7.789 11.748 1.00 92.56 103 GLU A N 1
ATOM 833 C CA . GLU A 1 103 ? 3.930 6.558 11.307 1.00 92.56 103 GLU A CA 1
ATOM 834 C C . GLU A 1 103 ? 3.447 6.144 9.911 1.00 92.56 103 GLU A C 1
ATOM 836 O O . GLU A 1 103 ? 4.260 5.845 9.035 1.00 92.56 103 GLU A O 1
ATOM 841 N N . ILE A 1 104 ? 2.139 6.193 9.652 1.00 94.12 104 ILE A N 1
ATOM 842 C CA . ILE A 1 104 ? 1.567 5.922 8.325 1.00 94.12 104 ILE A CA 1
ATOM 843 C C . ILE A 1 104 ? 2.170 6.850 7.266 1.00 94.12 104 ILE A C 1
ATOM 845 O O . ILE A 1 104 ? 2.539 6.403 6.173 1.00 94.12 104 ILE A O 1
ATOM 849 N N . LEU A 1 105 ? 2.329 8.133 7.599 1.00 94.62 105 LEU A N 1
ATOM 850 C CA . LEU A 1 105 ? 2.976 9.106 6.732 1.00 94.62 105 LEU A CA 1
ATOM 851 C C . LEU A 1 105 ? 4.447 8.752 6.477 1.00 94.62 105 LEU A C 1
ATOM 853 O O . LEU A 1 105 ? 4.874 8.782 5.321 1.00 94.62 105 LEU A O 1
ATOM 857 N N . GLU A 1 106 ? 5.214 8.391 7.508 1.00 95.56 106 GLU A N 1
ATOM 858 C CA . GLU A 1 106 ? 6.611 7.956 7.368 1.00 95.56 106 GLU A CA 1
ATOM 859 C C . GLU A 1 106 ? 6.717 6.756 6.414 1.00 95.56 106 GLU A C 1
ATOM 861 O O . GLU A 1 106 ? 7.490 6.784 5.451 1.00 95.56 106 GLU A O 1
ATOM 866 N N . ARG A 1 107 ? 5.876 5.731 6.603 1.00 95.38 107 ARG A N 1
ATOM 867 C CA . ARG A 1 107 ? 5.853 4.538 5.740 1.00 95.38 107 ARG A CA 1
ATOM 868 C C . ARG A 1 107 ? 5.500 4.897 4.296 1.00 95.38 107 ARG A C 1
ATOM 870 O O . ARG A 1 107 ? 6.166 4.427 3.373 1.00 95.38 107 ARG A O 1
ATOM 877 N N . LEU A 1 108 ? 4.519 5.776 4.075 1.00 95.38 108 LEU A N 1
ATOM 878 C CA . LEU A 1 108 ? 4.183 6.283 2.739 1.00 95.38 108 LEU A CA 1
ATOM 879 C C . LEU A 1 108 ? 5.340 7.051 2.090 1.00 95.38 108 LEU A C 1
ATOM 881 O O . LEU A 1 108 ? 5.571 6.909 0.888 1.00 95.38 108 LEU A O 1
ATOM 885 N N . GLN A 1 109 ? 6.089 7.847 2.855 1.00 96.12 109 GLN A N 1
ATOM 886 C CA . GLN A 1 109 ? 7.262 8.561 2.347 1.00 96.12 109 GLN A CA 1
ATOM 887 C C . GLN A 1 109 ? 8.387 7.600 1.944 1.00 96.12 109 GLN A C 1
ATOM 889 O O . GLN A 1 109 ? 9.019 7.811 0.900 1.00 96.12 109 GLN A O 1
ATOM 894 N N . SER A 1 110 ? 8.613 6.535 2.719 1.00 95.94 110 SER A N 1
ATOM 895 C CA . SER A 1 110 ? 9.564 5.473 2.374 1.00 95.94 110 SER A CA 1
ATOM 896 C C . SER A 1 110 ? 9.131 4.725 1.112 1.00 95.94 110 SER A C 1
ATOM 898 O O . SER A 1 110 ? 9.939 4.577 0.193 1.00 95.94 110 SER A O 1
ATOM 900 N N . LEU A 1 111 ? 7.850 4.339 1.016 1.00 94.94 111 LEU A N 1
ATOM 901 C CA . LEU A 1 111 ? 7.280 3.714 -0.183 1.00 94.94 111 LEU A CA 1
ATOM 902 C C . LEU A 1 111 ? 7.481 4.610 -1.410 1.00 94.94 111 LEU A C 1
ATOM 904 O O . LEU A 1 111 ? 8.013 4.160 -2.425 1.00 94.94 111 LEU A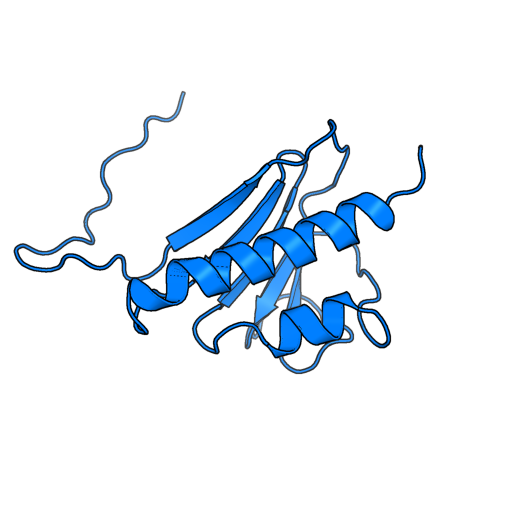 O 1
ATOM 908 N N . ARG A 1 112 ? 7.126 5.898 -1.305 1.00 94.44 112 ARG A N 1
ATOM 909 C CA . ARG A 1 112 ? 7.291 6.860 -2.401 1.00 94.44 112 ARG A CA 1
ATOM 910 C C . ARG A 1 112 ? 8.742 6.928 -2.855 1.00 94.44 112 ARG A C 1
ATOM 912 O O . ARG A 1 112 ? 9.017 6.788 -4.040 1.00 94.44 112 ARG A O 1
ATOM 919 N N . SER A 1 113 ? 9.662 7.105 -1.909 1.00 93.44 113 SER A N 1
ATOM 920 C CA . SER A 1 113 ? 11.089 7.251 -2.204 1.00 93.44 113 SER A CA 1
ATOM 921 C C . SER A 1 113 ? 11.664 6.009 -2.887 1.00 93.44 113 SER A C 1
ATOM 923 O O . SER A 1 113 ? 12.498 6.133 -3.782 1.00 93.44 113 SER A O 1
ATOM 925 N N . PHE A 1 114 ? 11.215 4.812 -2.502 1.00 92.25 114 PHE A N 1
ATOM 926 C CA . PHE A 1 114 ? 11.616 3.571 -3.159 1.00 92.25 114 PHE A CA 1
ATOM 927 C C . PHE A 1 114 ? 11.122 3.505 -4.608 1.00 92.25 114 PHE A C 1
ATOM 929 O O . PHE A 1 114 ? 11.911 3.273 -5.526 1.00 92.25 114 PHE A O 1
ATOM 936 N N . PHE A 1 115 ? 9.825 3.733 -4.832 1.00 90.38 115 PHE A N 1
ATOM 937 C CA . PHE A 1 115 ? 9.242 3.632 -6.169 1.00 90.38 115 PHE A CA 1
ATOM 938 C C . PHE A 1 115 ? 9.686 4.771 -7.097 1.00 90.38 115 PHE A C 1
ATOM 940 O O . PHE A 1 115 ? 9.775 4.558 -8.302 1.00 90.38 115 PHE A O 1
ATOM 947 N N . GLU A 1 116 ? 10.046 5.942 -6.577 1.00 89.75 116 GLU A N 1
ATOM 948 C CA . GLU A 1 116 ? 10.689 6.993 -7.376 1.00 89.75 116 GLU A CA 1
ATOM 949 C C . GLU A 1 116 ? 12.096 6.578 -7.836 1.00 89.75 116 GLU A C 1
ATOM 951 O O . GLU A 1 116 ? 12.434 6.776 -8.998 1.00 89.75 116 GLU A O 1
ATOM 956 N N . LYS A 1 117 ? 12.902 5.942 -6.971 1.00 86.25 117 LYS A N 1
ATOM 957 C CA . LYS A 1 117 ? 14.254 5.465 -7.329 1.00 86.25 117 LYS A CA 1
ATOM 958 C C . LYS A 1 117 ? 14.244 4.286 -8.299 1.00 86.25 117 LYS A C 1
ATOM 960 O O . LYS A 1 117 ? 15.122 4.183 -9.147 1.00 86.25 117 LYS A O 1
ATOM 965 N N . LYS A 1 118 ? 13.290 3.361 -8.141 1.00 75.62 118 LYS A N 1
ATOM 966 C CA . LYS A 1 118 ? 13.223 2.124 -8.939 1.00 75.62 118 LYS A CA 1
ATOM 967 C C . LYS A 1 118 ? 12.832 2.374 -10.392 1.00 75.62 118 LYS A C 1
ATOM 969 O O . LYS A 1 118 ? 12.950 1.467 -11.205 1.00 75.62 118 LYS A O 1
ATOM 974 N N . SER A 1 119 ? 12.355 3.564 -10.716 1.00 63.19 119 SER A N 1
ATOM 975 C CA . SER A 1 119 ? 12.004 3.924 -12.078 1.00 63.19 119 SER A CA 1
ATOM 976 C C . SER A 1 119 ? 13.233 4.431 -12.809 1.00 63.19 119 SER A C 1
ATOM 978 O O . SER A 1 119 ? 13.676 5.548 -12.534 1.00 63.19 119 SER A O 1
ATOM 980 N N . PRO A 1 120 ? 13.802 3.655 -13.742 1.00 49.47 120 PRO A N 1
ATOM 981 C CA . PRO A 1 120 ? 14.767 4.218 -14.658 1.00 49.47 120 PRO A CA 1
ATOM 982 C C . PRO A 1 120 ? 14.010 5.233 -15.518 1.00 49.47 120 PRO A C 1
ATOM 984 O O . PRO A 1 120 ? 12.844 5.015 -15.862 1.00 49.47 120 PRO A O 1
ATOM 987 N N . ASN A 1 121 ? 14.664 6.345 -15.843 1.00 42.00 121 ASN A N 1
ATOM 988 C CA . ASN A 1 121 ? 14.229 7.192 -16.945 1.00 42.00 121 ASN A CA 1
ATOM 989 C C . ASN A 1 121 ? 13.889 6.295 -18.144 1.00 42.00 121 ASN A C 1
ATOM 991 O O . ASN A 1 121 ? 14.672 5.404 -18.474 1.00 42.00 121 ASN A O 1
ATOM 995 N N . THR A 1 122 ? 12.694 6.518 -18.690 1.00 38.53 122 THR A N 1
ATOM 996 C CA . THR A 1 122 ? 12.175 5.958 -19.946 1.00 38.53 122 THR A CA 1
ATOM 997 C C . THR A 1 122 ? 13.254 5.783 -21.006 1.00 38.53 122 THR A C 1
ATOM 999 O O . THR A 1 122 ? 14.062 6.729 -21.161 1.00 38.53 122 THR A O 1
#

Radius of gyration: 15.19 Å; chains: 1; bounding box: 39×29×38 Å

Sequence (122 aa):
QVALHKRPDAREGETRLETVCYKLPWRVRHPRKHEVLHRNSNRGWKSDLKNWRWISGDTIKLSGTDVELVIDKLPVTVSAVMLDSCGVGLIWNEFEGEEMVPEILERLQSLRSFFEKKSPNT

pLDDT: mean 82.52, std 17.46, range [28.7, 96.12]